Protein AF-A0A8E0VHT7-F1 (afdb_monomer_lite)

pLDDT: mean 70.97, std 25.35, range [28.09, 96.94]

Organism: NCBI:txid27845

Foldseek 3Di:
DDDDDDDDDDDDDDDPDPDPCPPPPDPPPPPDDPDDPDDDDDDDDPDPPPPDDDDPPPDDDDDDFDQQQFQLNVLVVVCVVSVNPDDSQQKFKWKWFADPDDDIDIDTDDRRHGPVVVLVVQCPVHDVSSVVRVVGIDIDMDGDPPDPPPPD

InterPro domains:
  IPR000159 Ras-associating domain [PF00788] (59-145)
  IPR000159 Ras-associating domain [PS50200] (56-146)
  IPR000159 Ras-associating domain [SM00314] (45-146)
  IPR029071 Ubiquitin-like domain superfamily [SSF54236] (59-126)
  IPR033614 Ras association domain-containing protein 1-6 [PTHR22738] (46-150)

Radius of gyration: 24.99 Å; chains: 1; bounding box: 78×72×58 Å

Structure (mmCIF, N/CA/C/O backbone):
data_AF-A0A8E0VHT7-F1
#
_entry.id   AF-A0A8E0VHT7-F1
#
loop_
_atom_site.group_PDB
_atom_site.id
_atom_site.type_symbol
_atom_site.label_atom_id
_atom_site.label_alt_id
_atom_site.label_comp_id
_atom_site.label_asym_id
_atom_site.label_entity_id
_atom_site.label_seq_id
_atom_site.pdbx_PDB_ins_code
_atom_site.Cartn_x
_atom_site.Cartn_y
_atom_site.Cartn_z
_atom_site.occupancy
_atom_site.B_iso_or_equiv
_atom_site.auth_seq_id
_atom_site.auth_comp_id
_atom_site.auth_asym_id
_atom_site.auth_atom_id
_atom_site.pdbx_PDB_model_num
ATOM 1 N N . MET A 1 1 ? 56.601 57.150 12.469 1.00 37.53 1 MET A N 1
ATOM 2 C CA . MET A 1 1 ? 55.736 57.869 11.509 1.00 37.53 1 MET A CA 1
ATOM 3 C C . MET A 1 1 ? 55.393 56.854 10.436 1.00 37.53 1 MET A C 1
ATOM 5 O O . MET A 1 1 ? 56.320 56.323 9.858 1.00 37.53 1 MET A O 1
ATOM 9 N N . GLU A 1 2 ? 54.172 56.415 10.191 1.00 42.50 2 GLU A N 1
ATOM 10 C CA . GLU A 1 2 ? 52.844 56.831 10.619 1.00 42.50 2 GLU A CA 1
ATOM 11 C C . GLU A 1 2 ? 51.924 55.620 10.409 1.00 42.50 2 GLU A C 1
ATOM 13 O O . GLU A 1 2 ? 52.129 54.816 9.500 1.00 42.50 2 GLU A O 1
ATOM 18 N N . ASN A 1 3 ? 50.963 55.463 11.312 1.00 34.69 3 ASN A N 1
ATOM 19 C CA . ASN A 1 3 ? 49.969 54.403 11.296 1.00 34.69 3 ASN A CA 1
ATOM 20 C C . ASN A 1 3 ? 48.864 54.756 10.294 1.00 34.69 3 ASN A C 1
ATOM 22 O O . ASN A 1 3 ? 48.378 55.882 10.320 1.00 34.69 3 ASN A O 1
ATOM 26 N N . ALA A 1 4 ? 48.358 53.782 9.538 1.00 42.84 4 ALA A N 1
ATOM 27 C CA . ALA A 1 4 ? 47.022 53.875 8.956 1.00 42.84 4 ALA A CA 1
ATOM 28 C C . ALA A 1 4 ? 46.297 52.532 9.082 1.00 42.84 4 ALA A C 1
ATOM 30 O O . ALA A 1 4 ? 46.592 51.540 8.423 1.00 42.84 4 ALA A O 1
ATOM 31 N N . LYS A 1 5 ? 45.366 52.551 10.028 1.00 49.34 5 LYS A N 1
ATOM 32 C CA . LYS A 1 5 ? 44.376 51.552 10.410 1.00 49.34 5 LYS A CA 1
ATOM 33 C C . LYS A 1 5 ? 43.207 51.649 9.420 1.00 49.34 5 LYS A C 1
ATOM 35 O O . LYS A 1 5 ? 42.748 52.760 9.170 1.00 49.34 5 LYS A O 1
ATOM 40 N N . PHE A 1 6 ? 42.679 50.529 8.924 1.00 42.25 6 PHE A N 1
ATOM 41 C CA . PHE A 1 6 ? 41.328 50.501 8.351 1.00 42.25 6 PHE A CA 1
ATOM 42 C C . PHE A 1 6 ? 40.580 49.223 8.758 1.00 42.25 6 PHE A C 1
ATOM 44 O O . PHE A 1 6 ? 41.164 48.147 8.853 1.00 42.25 6 PHE A O 1
ATOM 51 N N . SER A 1 7 ? 39.310 49.421 9.108 1.00 37.38 7 SER A N 1
ATOM 52 C CA . SER A 1 7 ? 38.404 48.552 9.870 1.00 37.38 7 SER A CA 1
ATOM 53 C C . SER A 1 7 ? 37.895 47.296 9.150 1.00 37.38 7 SER A C 1
ATOM 55 O O . SER A 1 7 ? 37.752 47.282 7.933 1.00 37.38 7 SER A O 1
ATOM 57 N N . ALA A 1 8 ? 37.496 46.297 9.951 1.00 44.16 8 ALA A N 1
ATOM 58 C CA . ALA A 1 8 ? 36.575 45.209 9.584 1.00 44.16 8 ALA A CA 1
ATOM 59 C C . ALA A 1 8 ? 35.115 45.713 9.446 1.00 44.16 8 ALA A C 1
ATOM 61 O O . ALA A 1 8 ? 34.805 46.784 9.982 1.00 44.16 8 ALA A O 1
ATOM 62 N N . PRO A 1 9 ? 34.204 44.958 8.787 1.00 39.66 9 PRO A N 1
ATOM 63 C CA . PRO A 1 9 ? 33.347 44.047 9.568 1.00 39.66 9 PRO A CA 1
ATOM 64 C C . PRO A 1 9 ? 32.889 42.735 8.869 1.00 39.66 9 PRO A C 1
ATOM 66 O O . PRO A 1 9 ? 32.673 42.689 7.667 1.00 39.66 9 PRO A O 1
ATOM 69 N N . VAL A 1 10 ? 32.678 41.704 9.703 1.00 42.84 10 VAL A N 1
ATOM 70 C CA . VAL A 1 10 ? 31.581 40.701 9.710 1.00 42.84 10 VAL A CA 1
ATOM 71 C C . VAL A 1 10 ? 31.160 40.046 8.378 1.00 42.84 10 VAL A C 1
ATOM 73 O O . VAL A 1 10 ? 30.337 40.583 7.644 1.00 42.84 10 VAL A O 1
ATOM 76 N N . GLU A 1 11 ? 31.581 38.794 8.160 1.00 35.66 11 GLU A N 1
ATOM 77 C CA . GLU A 1 11 ? 30.943 37.866 7.212 1.00 35.66 11 GLU A CA 1
ATOM 78 C C . GLU A 1 11 ? 30.015 36.912 7.988 1.00 35.66 11 GLU A C 1
ATOM 80 O O . GLU A 1 11 ? 30.458 35.968 8.641 1.00 35.66 11 GLU A O 1
ATOM 85 N N . ASN A 1 12 ? 28.711 37.199 7.954 1.00 38.16 12 ASN A N 1
ATOM 86 C CA . ASN A 1 12 ? 27.660 36.257 8.332 1.00 38.16 12 ASN A CA 1
ATOM 87 C C . ASN A 1 12 ? 27.254 35.455 7.093 1.00 38.16 12 ASN A C 1
ATOM 89 O O . ASN A 1 12 ? 26.752 36.026 6.128 1.00 38.16 12 ASN A O 1
ATOM 93 N N . GLY A 1 13 ? 27.390 34.134 7.157 1.00 38.66 13 GLY A N 1
ATOM 94 C CA . GLY A 1 13 ? 26.777 33.223 6.198 1.00 38.66 13 GLY A CA 1
ATOM 95 C C . GLY A 1 13 ? 27.063 31.768 6.563 1.00 38.66 13 GLY A C 1
ATOM 96 O O . GLY A 1 13 ? 28.201 31.323 6.403 1.00 38.66 13 GLY A O 1
ATOM 97 N N . PRO A 1 14 ? 26.088 30.990 7.070 1.00 35.12 14 PRO A N 1
ATOM 98 C CA . PRO A 1 14 ? 26.279 29.557 7.196 1.00 35.12 14 PRO A CA 1
ATOM 99 C C . PRO A 1 14 ? 26.375 28.932 5.799 1.00 35.12 14 PRO A C 1
ATOM 101 O O . PRO A 1 14 ? 25.476 29.031 4.964 1.00 35.12 14 PRO A O 1
ATOM 104 N N . LYS A 1 15 ? 27.520 28.289 5.572 1.00 37.78 15 LYS A N 1
ATOM 105 C CA . LYS A 1 15 ? 27.866 27.467 4.414 1.00 37.78 15 LYS A CA 1
ATOM 106 C C . LYS A 1 15 ? 26.832 26.346 4.280 1.00 37.78 15 LYS A C 1
ATOM 108 O O . LYS A 1 15 ? 26.814 25.434 5.102 1.00 37.78 15 LYS A O 1
ATOM 113 N N . SER A 1 16 ? 25.983 26.399 3.256 1.00 35.06 16 SER A N 1
ATOM 114 C CA . SER A 1 16 ? 25.102 25.275 2.924 1.00 35.06 16 SER A CA 1
ATOM 115 C C . SER A 1 16 ? 25.916 24.220 2.181 1.00 35.06 16 SER A C 1
ATOM 117 O O . SER A 1 16 ? 26.064 24.261 0.963 1.00 35.06 16 SER A O 1
ATOM 119 N N . ALA A 1 17 ? 26.512 23.305 2.944 1.00 34.25 17 ALA A N 1
ATOM 120 C CA . ALA A 1 17 ? 27.034 22.060 2.413 1.00 34.25 17 ALA A CA 1
ATOM 121 C C . ALA A 1 17 ? 25.845 21.146 2.093 1.00 34.25 17 ALA A C 1
ATOM 123 O O . ALA A 1 17 ? 25.068 20.795 2.979 1.00 34.25 17 ALA A O 1
ATOM 124 N N . VAL A 1 18 ? 25.708 20.762 0.823 1.00 34.19 18 VAL A N 1
ATOM 125 C CA . VAL A 1 18 ? 24.903 19.607 0.415 1.00 34.19 18 VAL A CA 1
ATOM 126 C C . VAL A 1 18 ? 25.518 18.380 1.083 1.00 34.19 18 VAL A C 1
ATOM 128 O O . VAL A 1 18 ? 26.548 17.868 0.651 1.00 34.19 18 VAL A O 1
ATOM 131 N N . THR A 1 19 ? 24.915 17.9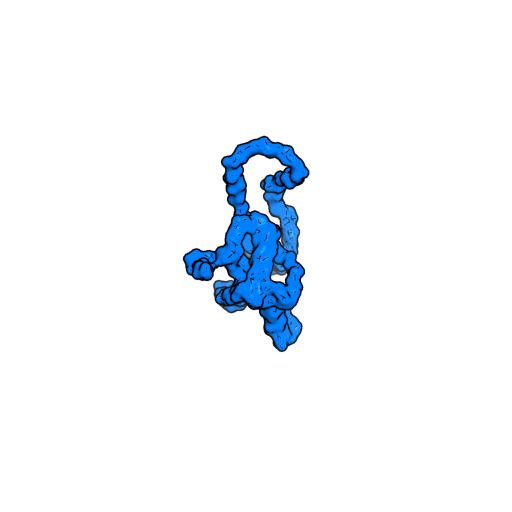32 2.179 1.00 32.69 19 THR A N 1
ATOM 132 C CA . THR A 1 19 ? 25.169 16.607 2.735 1.00 32.69 19 THR A CA 1
ATOM 133 C C . THR A 1 19 ? 24.129 15.664 2.164 1.00 32.69 19 THR A C 1
ATOM 135 O O . THR A 1 19 ? 22.932 15.811 2.399 1.00 32.69 19 THR A O 1
ATOM 138 N N . SER A 1 20 ? 24.607 14.696 1.390 1.00 31.97 20 SER A N 1
ATOM 139 C CA . SER A 1 20 ? 23.884 13.481 1.049 1.00 31.97 20 SER A CA 1
ATOM 140 C C . SER A 1 20 ? 23.254 12.900 2.312 1.00 31.97 20 SER A C 1
ATOM 142 O O . SER A 1 20 ? 23.973 12.435 3.199 1.00 31.97 20 SER A O 1
ATOM 144 N N . ASN A 1 21 ? 21.926 12.905 2.393 1.00 41.44 21 ASN A N 1
ATOM 145 C CA . ASN A 1 21 ? 21.212 12.135 3.400 1.00 41.44 21 ASN A CA 1
ATOM 146 C C . ASN A 1 21 ? 21.324 10.651 3.028 1.00 41.44 21 ASN A C 1
ATOM 148 O O . ASN A 1 21 ? 20.391 10.049 2.502 1.00 41.44 21 ASN A O 1
ATOM 152 N N . VAL A 1 22 ? 22.488 10.053 3.293 1.00 32.47 22 VAL A N 1
ATOM 153 C CA . VAL A 1 22 ? 22.503 8.647 3.677 1.00 32.47 22 VAL A CA 1
ATOM 154 C C . VAL A 1 22 ? 21.698 8.610 4.972 1.00 32.47 22 VAL A C 1
ATOM 156 O O . VAL A 1 22 ? 21.984 9.364 5.902 1.00 32.47 22 VAL A O 1
ATOM 159 N N . ALA A 1 23 ? 20.612 7.844 5.002 1.00 34.84 23 ALA A N 1
ATOM 160 C CA . ALA A 1 23 ? 19.841 7.674 6.221 1.00 34.84 23 ALA A CA 1
ATOM 161 C C . ALA A 1 23 ? 20.719 6.915 7.224 1.00 34.84 23 ALA A C 1
ATOM 163 O O . ALA A 1 23 ? 20.717 5.687 7.274 1.00 34.84 23 ALA A O 1
ATOM 164 N N . THR A 1 24 ? 21.518 7.648 7.995 1.00 29.47 24 THR A N 1
ATOM 165 C CA . THR A 1 24 ? 22.119 7.138 9.219 1.00 29.47 24 THR A CA 1
ATOM 166 C C . THR A 1 24 ? 20.952 6.909 10.163 1.00 29.47 24 THR A C 1
ATOM 168 O O . THR A 1 24 ? 20.322 7.858 10.629 1.00 29.47 24 THR A O 1
ATOM 171 N N . PHE A 1 25 ? 20.596 5.645 10.367 1.00 28.09 25 PHE A N 1
ATOM 172 C CA . PHE A 1 25 ? 19.627 5.252 11.375 1.00 28.09 25 PHE A CA 1
ATOM 173 C C . PHE A 1 25 ? 20.129 5.792 12.723 1.00 28.09 25 PHE A C 1
ATOM 175 O O . PHE A 1 25 ? 21.166 5.377 13.233 1.00 28.09 25 PHE A O 1
ATOM 182 N N . SER A 1 26 ? 19.444 6.796 13.263 1.00 28.67 26 SER A N 1
ATOM 183 C CA . SER A 1 26 ? 19.708 7.263 14.619 1.00 28.67 26 SER A CA 1
ATOM 184 C C . SER A 1 26 ? 19.118 6.233 15.575 1.00 28.67 26 SER A C 1
ATOM 186 O O . SER A 1 26 ? 17.919 5.960 15.516 1.00 28.67 26 SER A O 1
ATOM 188 N N . THR A 1 27 ? 19.955 5.629 16.417 1.00 35.09 27 THR A N 1
ATOM 189 C CA . THR A 1 27 ? 19.520 4.694 17.467 1.00 35.09 27 THR A CA 1
ATOM 190 C C . THR A 1 27 ? 19.001 5.381 18.724 1.00 35.09 27 THR A C 1
ATOM 192 O O . THR A 1 27 ? 18.545 4.680 19.616 1.00 35.09 27 THR A O 1
ATOM 195 N N . ASP A 1 28 ? 18.972 6.711 18.787 1.00 31.27 28 ASP A N 1
ATOM 196 C CA . ASP A 1 28 ? 18.366 7.416 19.918 1.00 31.27 28 ASP A CA 1
ATOM 197 C C . ASP A 1 28 ? 16.954 7.884 19.561 1.00 31.27 28 ASP A C 1
ATOM 199 O O . ASP A 1 28 ? 16.668 9.063 19.358 1.00 31.27 28 ASP A O 1
ATOM 203 N N . CYS A 1 29 ? 16.040 6.918 19.479 1.00 35.56 29 CYS A N 1
ATOM 204 C CA . CYS A 1 29 ? 14.713 7.161 20.021 1.00 35.56 29 CYS A CA 1
ATOM 205 C C . CYS A 1 29 ? 14.821 6.880 21.516 1.00 35.56 29 CYS A C 1
ATOM 207 O O . CYS A 1 29 ? 15.206 5.777 21.897 1.00 35.56 29 CYS A O 1
ATOM 209 N N . ASP A 1 30 ? 14.500 7.868 22.345 1.00 32.09 30 ASP A N 1
ATOM 210 C CA . ASP A 1 30 ? 14.401 7.706 23.792 1.00 32.09 30 ASP A CA 1
ATOM 211 C C . ASP A 1 30 ? 13.247 6.730 24.095 1.00 32.09 30 ASP A C 1
ATOM 213 O O . ASP A 1 30 ? 12.077 7.089 24.225 1.00 32.09 30 ASP A O 1
ATOM 217 N N . ILE A 1 31 ? 13.585 5.440 24.074 1.00 37.75 31 ILE A N 1
ATOM 218 C CA . ILE A 1 31 ? 12.775 4.301 24.497 1.00 37.75 31 ILE A CA 1
ATOM 219 C C . ILE A 1 31 ? 12.816 4.316 26.026 1.00 37.75 31 ILE A C 1
ATOM 221 O O . ILE A 1 31 ? 13.468 3.501 26.671 1.00 37.75 31 ILE A O 1
ATOM 225 N N . SER A 1 32 ? 12.111 5.270 26.616 1.00 41.31 32 SER A N 1
ATOM 226 C CA . SER A 1 32 ? 11.823 5.271 28.042 1.00 41.31 32 SER A CA 1
ATOM 227 C C . SER A 1 32 ? 10.341 4.939 28.210 1.00 41.31 32 SER A C 1
ATOM 229 O O . SER A 1 32 ? 9.471 5.688 27.778 1.00 41.31 32 SER A O 1
ATOM 231 N N . VAL A 1 33 ? 10.076 3.787 28.839 1.00 38.75 33 VAL A N 1
ATOM 232 C CA . VAL A 1 33 ? 8.780 3.092 29.022 1.00 38.75 33 VAL A CA 1
ATOM 233 C C . VAL A 1 33 ? 8.404 2.124 27.889 1.00 38.75 33 VAL A C 1
ATOM 235 O O . VAL A 1 33 ? 7.315 2.150 27.329 1.00 38.75 33 VAL A O 1
ATOM 238 N N . TRP A 1 34 ? 9.293 1.169 27.621 1.00 36.59 34 TRP A N 1
ATOM 239 C CA . TRP A 1 34 ? 8.872 -0.176 27.221 1.00 36.59 34 TRP A CA 1
ATOM 240 C C . TRP A 1 34 ? 8.975 -1.041 28.470 1.00 36.59 34 TRP A C 1
ATOM 242 O O . TRP A 1 34 ? 10.024 -1.603 28.767 1.00 36.59 34 TRP A O 1
ATOM 252 N N . SER A 1 35 ? 7.916 -1.051 29.278 1.00 40.16 35 SER A N 1
ATOM 253 C CA . SER A 1 35 ? 7.867 -1.958 30.419 1.00 40.16 35 SER A CA 1
ATOM 254 C C . SER A 1 35 ? 7.479 -3.339 29.903 1.00 40.16 35 SER A C 1
ATOM 256 O O . SER A 1 35 ? 6.382 -3.531 29.381 1.00 40.16 35 SER A O 1
ATOM 258 N N . GLU A 1 36 ? 8.420 -4.275 30.019 1.00 38.09 36 GLU A N 1
ATOM 259 C CA . GLU A 1 36 ? 8.219 -5.715 29.897 1.00 38.09 36 GLU A CA 1
ATOM 260 C C . GLU A 1 36 ? 6.958 -6.159 30.648 1.00 38.09 36 GLU A C 1
ATOM 262 O O . GLU A 1 36 ? 6.974 -6.355 31.861 1.00 38.09 36 GLU A O 1
ATOM 267 N N . PHE A 1 37 ? 5.866 -6.402 29.924 1.00 33.06 37 PHE A N 1
ATOM 268 C CA . PHE A 1 37 ? 4.808 -7.283 30.409 1.00 33.06 37 PHE A CA 1
ATOM 269 C C . PHE A 1 37 ? 5.066 -8.690 29.877 1.00 33.06 37 PHE A C 1
ATOM 271 O O . PHE A 1 37 ? 4.437 -9.170 28.937 1.00 33.06 37 PHE A O 1
ATOM 278 N N . ASN A 1 38 ? 6.035 -9.355 30.507 1.00 34.75 38 ASN A N 1
ATOM 279 C CA . ASN A 1 38 ? 6.155 -10.802 30.428 1.00 34.75 38 ASN A CA 1
ATOM 280 C C . ASN A 1 38 ? 5.000 -11.422 31.226 1.00 34.75 38 ASN A C 1
ATOM 282 O O . ASN A 1 38 ? 4.795 -11.121 32.403 1.00 34.75 38 ASN A O 1
ATOM 286 N N . GLY A 1 39 ? 4.222 -12.281 30.570 1.00 41.75 39 GLY A N 1
ATOM 287 C CA . GLY A 1 39 ? 3.058 -12.923 31.163 1.00 41.75 39 GLY A CA 1
ATOM 288 C C . GLY A 1 39 ? 3.399 -13.794 32.377 1.00 41.75 39 GLY A C 1
ATOM 289 O O . GLY A 1 39 ? 4.138 -14.768 32.260 1.00 41.75 39 GLY A O 1
ATOM 290 N N . LYS A 1 40 ? 2.790 -13.469 33.524 1.00 31.00 40 LYS A N 1
ATOM 291 C CA . LYS A 1 40 ? 2.265 -14.385 34.559 1.00 31.00 40 LYS A CA 1
ATOM 292 C C . LYS A 1 40 ? 1.447 -13.549 35.552 1.00 31.00 40 LYS A C 1
ATOM 294 O O . LYS A 1 40 ? 1.953 -12.592 36.124 1.00 31.00 40 LYS A O 1
ATOM 299 N N . GLY A 1 41 ? 0.150 -13.847 35.633 1.00 37.53 41 GLY A N 1
ATOM 300 C CA . GLY A 1 41 ? -0.875 -12.887 36.050 1.00 37.53 41 GLY A CA 1
ATOM 301 C C . GLY A 1 41 ? -1.097 -12.691 37.545 1.00 37.53 41 GLY A C 1
ATOM 302 O O . GLY A 1 41 ? -0.498 -13.375 38.360 1.00 37.53 41 GLY A O 1
ATOM 303 N N . ILE A 1 42 ? -2.045 -11.797 37.849 1.00 36.91 42 ILE A N 1
ATOM 304 C CA . ILE A 1 42 ? -2.928 -11.787 39.025 1.00 36.91 42 ILE A CA 1
ATOM 305 C C . ILE A 1 42 ? -4.263 -11.165 38.575 1.00 36.91 42 ILE A C 1
ATOM 307 O O . ILE A 1 42 ? -4.276 -10.117 37.931 1.00 36.91 42 ILE A O 1
ATOM 311 N N . GLN A 1 43 ? -5.384 -11.827 38.888 1.00 48.94 43 GLN A N 1
ATOM 312 C CA . GLN A 1 43 ? -6.722 -11.241 38.779 1.00 48.94 43 GLN A CA 1
ATOM 313 C C . GLN A 1 43 ? -6.852 -10.050 39.734 1.00 48.94 43 GLN A C 1
ATOM 315 O O . GLN A 1 43 ? -6.673 -10.235 40.934 1.00 48.94 43 GLN A O 1
ATOM 320 N N . ALA A 1 44 ? -7.244 -8.881 39.224 1.00 36.09 44 ALA A N 1
ATOM 321 C CA . ALA A 1 44 ? -8.202 -7.975 39.866 1.00 36.09 44 ALA A CA 1
ATOM 322 C C . ALA A 1 44 ? -8.402 -6.708 39.019 1.00 36.09 44 ALA A C 1
ATOM 324 O O . ALA A 1 44 ? -7.430 -6.120 38.553 1.00 36.09 44 ALA A O 1
ATOM 325 N N . ASN A 1 45 ? -9.666 -6.264 38.962 1.00 38.16 45 ASN A N 1
ATOM 326 C CA . ASN A 1 45 ? -10.158 -4.935 38.571 1.00 38.16 45 ASN A CA 1
ATOM 327 C C . ASN A 1 45 ? -10.268 -4.632 37.055 1.00 38.16 45 ASN A C 1
ATOM 329 O O . ASN A 1 45 ? -9.284 -4.402 36.356 1.00 38.16 45 ASN A O 1
ATOM 333 N N . ASN A 1 46 ? -11.528 -4.550 36.600 1.00 46.84 46 ASN A N 1
ATOM 334 C CA . ASN A 1 46 ? -11.993 -3.942 35.349 1.00 46.84 46 ASN A CA 1
ATOM 335 C C . ASN A 1 46 ? -11.671 -2.436 35.294 1.00 46.84 46 ASN A C 1
ATOM 337 O O . ASN A 1 46 ? -12.555 -1.587 35.404 1.00 46.84 46 ASN A O 1
ATOM 341 N N . GLN A 1 47 ? -10.409 -2.102 35.068 1.00 45.50 47 GLN A N 1
ATOM 342 C CA . GLN A 1 47 ? -10.013 -0.807 34.537 1.00 45.50 47 GLN A CA 1
ATOM 343 C C . GLN A 1 47 ? -9.483 -1.054 33.138 1.00 45.50 47 GLN A C 1
ATOM 345 O O . GLN A 1 47 ? -8.381 -1.571 32.961 1.00 45.50 47 GLN A O 1
ATOM 350 N N . THR A 1 48 ? -10.296 -0.705 32.142 1.00 49.88 48 THR A N 1
ATOM 351 C CA . THR A 1 48 ? -9.865 -0.516 30.758 1.00 49.88 48 THR A CA 1
ATOM 352 C C . THR A 1 48 ? -8.737 0.508 30.765 1.00 49.88 48 THR A C 1
ATOM 354 O O . THR A 1 48 ? -8.969 1.715 30.717 1.00 49.88 48 THR A O 1
ATOM 357 N N . LYS A 1 49 ? -7.500 0.025 30.904 1.00 50.84 49 LYS A N 1
ATOM 358 C CA . LYS A 1 49 ? -6.284 0.797 30.680 1.00 50.84 49 LYS A CA 1
ATOM 359 C C . LYS A 1 49 ? -6.199 1.037 29.179 1.00 50.84 49 LYS A C 1
ATOM 361 O O . LYS A 1 49 ? -5.509 0.314 28.473 1.00 50.84 49 LYS A O 1
ATOM 366 N N . SER A 1 50 ? -6.946 2.020 28.689 1.00 52.62 50 SER A N 1
ATOM 367 C CA . SER A 1 50 ? -6.760 2.559 27.348 1.00 52.62 50 SER A CA 1
ATOM 368 C C . SER A 1 50 ? -5.414 3.274 27.340 1.00 52.62 50 SER A C 1
ATOM 370 O O . SER A 1 50 ? -5.314 4.444 27.714 1.00 52.62 50 SER A O 1
ATOM 372 N N . SER A 1 51 ? -4.351 2.547 27.021 1.00 55.50 51 SER A N 1
ATOM 373 C CA . SER A 1 51 ? -3.067 3.177 26.776 1.00 55.50 51 SER A CA 1
ATOM 374 C C . SER A 1 51 ? -3.142 3.846 25.411 1.00 55.50 51 SER A C 1
ATOM 376 O O . SER A 1 51 ? -3.290 3.180 24.391 1.00 55.50 51 SER A O 1
ATOM 378 N N . VAL A 1 52 ? -3.126 5.177 25.400 1.00 57.06 52 VAL A N 1
ATOM 379 C CA . VAL A 1 52 ? -3.146 5.958 24.164 1.00 57.06 52 VAL A CA 1
ATOM 380 C C . VAL A 1 52 ? -1.729 5.944 23.607 1.00 57.06 52 VAL A C 1
ATOM 382 O O . VAL A 1 52 ? -0.868 6.688 24.071 1.00 57.06 52 VAL A O 1
ATOM 385 N N . PHE A 1 53 ? -1.470 5.064 22.645 1.00 63.81 53 PHE A N 1
ATOM 386 C CA . PHE A 1 53 ? -0.198 5.015 21.937 1.00 63.81 53 PHE A CA 1
ATOM 387 C C . PHE A 1 53 ? -0.351 5.702 20.585 1.00 63.81 53 PHE A C 1
ATOM 389 O O . PHE A 1 53 ? -1.183 5.314 19.769 1.00 63.81 53 PHE A O 1
ATOM 396 N N . TRP A 1 54 ? 0.455 6.732 20.342 1.00 64.88 54 TRP A N 1
ATOM 397 C CA . TRP A 1 54 ? 0.559 7.335 19.021 1.00 64.88 54 TRP A CA 1
ATOM 398 C C . TRP A 1 54 ? 1.735 6.716 18.277 1.00 64.88 54 TRP A C 1
ATOM 400 O O . TRP A 1 54 ? 2.854 6.636 18.785 1.00 64.88 54 TRP A O 1
ATOM 410 N N . VAL A 1 55 ? 1.499 6.318 17.033 1.00 74.00 55 VAL A N 1
ATOM 411 C CA . VAL A 1 55 ? 2.585 6.006 16.109 1.00 74.00 55 VAL A CA 1
ATOM 412 C C . VAL A 1 55 ? 3.086 7.328 15.527 1.00 74.00 55 VAL A C 1
ATOM 414 O O . VAL A 1 55 ? 2.295 8.051 14.915 1.00 74.00 55 VAL A O 1
ATOM 417 N N . PRO A 1 56 ? 4.375 7.687 15.693 1.00 78.50 56 PRO A N 1
ATOM 418 C CA . PRO A 1 56 ? 4.920 8.880 15.060 1.00 78.50 56 PRO A CA 1
ATOM 419 C C . PRO A 1 56 ? 4.683 8.839 13.548 1.00 78.50 56 PRO A C 1
ATOM 421 O O . PRO A 1 56 ? 4.911 7.807 12.904 1.00 78.50 56 PRO A O 1
ATOM 424 N N . ARG A 1 57 ? 4.246 9.959 12.966 1.00 75.12 57 ARG A N 1
ATOM 425 C CA . ARG A 1 57 ? 4.100 10.079 11.509 1.00 75.12 57 ARG A CA 1
ATOM 426 C C . ARG A 1 57 ? 5.424 9.719 10.828 1.00 75.12 57 ARG A C 1
ATOM 428 O O . ARG A 1 57 ? 6.487 10.130 11.281 1.00 75.12 57 ARG A O 1
ATOM 435 N N . GLY A 1 58 ? 5.351 8.945 9.747 1.00 77.44 58 GLY A N 1
ATOM 436 C CA 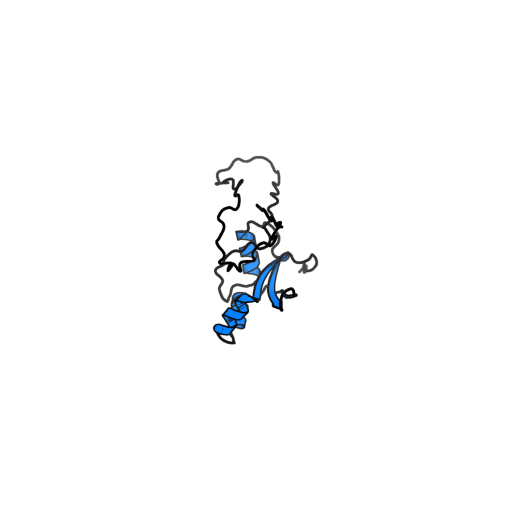. GLY A 1 58 ? 6.536 8.449 9.036 1.00 77.44 58 GLY A CA 1
ATOM 437 C C . GLY A 1 58 ? 7.139 7.161 9.610 1.00 77.44 58 GLY A C 1
ATOM 438 O O . GLY A 1 58 ? 8.146 6.677 9.092 1.00 77.44 58 GLY A O 1
ATOM 439 N N . SER A 1 59 ? 6.527 6.561 10.636 1.00 85.75 59 SER A N 1
ATOM 440 C CA . SER A 1 59 ? 6.932 5.236 11.109 1.00 85.75 59 SER A CA 1
ATOM 441 C C . SER A 1 59 ? 6.818 4.193 9.998 1.00 85.75 59 SER A C 1
ATOM 443 O O . SER A 1 59 ? 5.788 4.071 9.341 1.00 85.75 59 SER A O 1
ATOM 445 N N . THR A 1 60 ? 7.876 3.403 9.815 1.00 87.38 60 THR A N 1
ATOM 446 C CA . THR A 1 60 ? 7.956 2.389 8.756 1.00 87.38 60 THR A CA 1
ATOM 447 C C . THR A 1 60 ? 8.138 0.995 9.357 1.00 87.38 60 THR A C 1
ATOM 449 O O . THR A 1 60 ? 8.842 0.813 10.353 1.00 87.38 60 THR A O 1
ATOM 452 N N . LYS A 1 61 ? 7.503 -0.011 8.748 1.00 87.38 61 LYS A N 1
ATOM 453 C CA . LYS A 1 61 ? 7.685 -1.431 9.074 1.00 87.38 61 LYS A CA 1
ATOM 454 C C . LYS A 1 61 ? 7.873 -2.221 7.787 1.00 87.38 61 LYS A C 1
ATOM 456 O O . LYS A 1 61 ? 7.106 -2.070 6.843 1.00 87.38 61 LYS A O 1
ATOM 461 N N . VAL A 1 62 ? 8.878 -3.092 7.775 1.00 88.50 62 VAL A N 1
ATOM 462 C CA . VAL A 1 62 ? 9.108 -4.010 6.656 1.00 88.50 62 VAL A CA 1
ATOM 463 C C . VAL A 1 62 ? 8.227 -5.242 6.835 1.00 88.50 62 VAL A C 1
ATOM 465 O O . VAL A 1 62 ? 8.237 -5.889 7.889 1.00 88.50 62 VAL A O 1
ATOM 468 N N . LEU A 1 63 ? 7.465 -5.569 5.795 1.00 90.56 63 LEU A N 1
ATOM 469 C CA . LEU A 1 63 ? 6.618 -6.752 5.734 1.00 90.56 63 LEU A CA 1
ATOM 470 C C . LEU A 1 63 ? 7.108 -7.705 4.652 1.00 90.56 63 LEU A C 1
ATOM 472 O O . LEU A 1 63 ? 7.464 -7.287 3.555 1.00 90.56 63 LEU A O 1
ATOM 476 N N . HIS A 1 64 ? 7.032 -8.999 4.945 1.00 89.25 64 HIS A N 1
ATOM 477 C CA . HIS A 1 64 ? 7.099 -10.021 3.911 1.00 89.25 64 HIS A CA 1
ATOM 478 C C . HIS A 1 64 ? 5.690 -10.216 3.356 1.00 89.25 64 HIS A C 1
ATOM 480 O O . HIS A 1 64 ? 4.799 -10.669 4.074 1.00 89.25 64 HIS A O 1
ATOM 486 N N . VAL A 1 65 ? 5.494 -9.862 2.089 1.00 91.38 65 VAL A N 1
ATOM 487 C CA . VAL A 1 65 ? 4.213 -9.991 1.388 1.00 91.38 65 VAL A CA 1
ATOM 488 C C . VAL A 1 65 ? 4.348 -10.964 0.222 1.00 91.38 65 VAL A C 1
ATOM 490 O O . VAL A 1 65 ? 5.429 -11.148 -0.335 1.00 91.38 65 VAL A O 1
ATOM 493 N N . ARG A 1 66 ? 3.246 -11.620 -0.132 1.00 92.56 66 ARG A N 1
ATOM 494 C CA . ARG A 1 66 ? 3.126 -12.480 -1.314 1.00 92.56 66 ARG A CA 1
ATOM 495 C C . ARG A 1 66 ? 2.184 -11.815 -2.309 1.00 92.56 66 ARG A C 1
ATOM 497 O O . ARG A 1 66 ? 1.445 -10.906 -1.947 1.00 92.56 66 ARG A O 1
ATOM 504 N N . LEU A 1 67 ? 2.144 -12.313 -3.544 1.00 93.00 67 LEU A N 1
ATOM 505 C CA . LEU A 1 67 ? 1.211 -11.792 -4.548 1.00 93.00 67 LEU A CA 1
ATOM 506 C C . LEU A 1 67 ? -0.254 -11.961 -4.112 1.00 93.00 67 LEU A C 1
ATOM 508 O O . LEU A 1 67 ? -1.076 -11.098 -4.383 1.00 93.00 67 LEU A O 1
ATOM 512 N N . SER A 1 68 ? -0.561 -13.025 -3.366 1.00 93.56 68 SER A N 1
ATOM 513 C CA . SER A 1 68 ? -1.887 -13.274 -2.789 1.00 93.56 68 SER A CA 1
ATOM 514 C C . SER A 1 68 ? -2.188 -12.456 -1.526 1.00 93.56 68 SER A C 1
ATOM 516 O O . SER A 1 68 ? -3.250 -12.625 -0.934 1.00 93.56 68 SER A O 1
ATOM 518 N N . THR A 1 69 ? -1.243 -11.652 -1.030 1.00 95.00 69 THR A N 1
ATOM 519 C CA . THR A 1 69 ? -1.483 -10.795 0.133 1.00 95.00 69 THR A CA 1
ATOM 520 C C . THR A 1 69 ? -2.288 -9.583 -0.316 1.00 95.00 69 THR A C 1
ATOM 522 O O . THR A 1 69 ? -1.813 -8.807 -1.138 1.00 95.00 69 THR A O 1
ATOM 525 N N . THR A 1 70 ? -3.488 -9.424 0.236 1.00 96.94 70 THR A N 1
ATOM 526 C CA . THR A 1 70 ? -4.380 -8.299 -0.059 1.00 96.94 70 THR A CA 1
ATOM 527 C C . THR A 1 70 ? -4.027 -7.061 0.767 1.00 96.94 70 THR A C 1
ATOM 529 O O . THR A 1 70 ? -3.356 -7.163 1.804 1.00 96.94 70 THR A O 1
ATOM 532 N N . ALA A 1 71 ? -4.494 -5.890 0.336 1.00 95.81 71 ALA A N 1
ATOM 533 C CA . ALA A 1 71 ? -4.336 -4.635 1.061 1.00 95.81 71 ALA A CA 1
ATOM 534 C C . ALA A 1 71 ? -4.932 -4.742 2.469 1.00 95.81 71 ALA A C 1
ATOM 536 O O . ALA A 1 71 ? -4.253 -4.404 3.437 1.00 95.81 71 ALA A O 1
ATOM 537 N N . GLN A 1 72 ? -6.117 -5.346 2.605 1.00 95.31 72 GLN A N 1
ATOM 538 C CA . GLN A 1 72 ? -6.747 -5.600 3.901 1.00 95.31 72 GLN A CA 1
ATOM 539 C C . GLN A 1 72 ? -5.835 -6.407 4.837 1.00 95.31 72 GLN A C 1
ATOM 541 O O . GLN A 1 72 ? -5.662 -6.062 6.008 1.00 95.31 72 GLN A O 1
ATOM 546 N N . LYS A 1 73 ? -5.174 -7.457 4.324 1.00 95.62 73 LYS A N 1
ATOM 547 C CA . LYS A 1 73 ? -4.253 -8.266 5.134 1.00 95.62 73 LYS A CA 1
ATOM 548 C C . LYS A 1 73 ? -3.012 -7.478 5.546 1.00 95.62 73 LYS A C 1
ATOM 550 O O . LYS A 1 73 ? -2.533 -7.654 6.671 1.00 95.62 73 LYS A O 1
ATOM 555 N N . VAL A 1 74 ? -2.489 -6.631 4.659 1.00 96.12 74 VAL A N 1
ATOM 556 C CA . VAL A 1 74 ? -1.372 -5.728 4.972 1.00 96.12 74 VAL A CA 1
ATOM 557 C C . VAL A 1 74 ? -1.769 -4.738 6.059 1.00 96.12 74 VAL A C 1
ATOM 559 O O . VAL A 1 74 ? -1.029 -4.623 7.032 1.00 96.12 74 VAL A O 1
ATOM 562 N N . ILE A 1 75 ? -2.939 -4.103 5.947 1.00 95.19 75 ILE A N 1
ATOM 563 C CA . ILE A 1 75 ? -3.474 -3.171 6.946 1.00 95.19 75 ILE A CA 1
ATOM 564 C C . ILE A 1 75 ? -3.524 -3.851 8.316 1.00 95.19 75 ILE A C 1
ATOM 566 O O . ILE A 1 75 ? -2.846 -3.401 9.236 1.00 95.19 75 ILE A O 1
ATOM 570 N N . SER A 1 76 ? -4.208 -4.996 8.443 1.00 94.50 76 SER A N 1
ATOM 571 C CA . SER A 1 76 ? -4.289 -5.713 9.725 1.00 94.50 76 SER A CA 1
ATOM 572 C C . SER A 1 76 ? -2.913 -6.097 10.281 1.00 94.50 76 SER A C 1
ATOM 574 O O . SER A 1 76 ? -2.685 -6.010 11.482 1.00 94.50 76 SER A O 1
ATOM 576 N N . THR A 1 77 ? -1.977 -6.503 9.415 1.00 94.56 77 THR A N 1
ATOM 577 C CA . THR A 1 77 ? -0.618 -6.885 9.837 1.00 94.56 77 THR A CA 1
ATOM 578 C C . THR A 1 77 ? 0.195 -5.680 10.313 1.00 94.56 77 THR A C 1
ATOM 580 O O . THR A 1 77 ? 1.010 -5.813 11.225 1.00 94.56 77 THR A O 1
ATOM 583 N N . LEU A 1 78 ? 0.021 -4.509 9.695 1.00 93.88 78 LEU A N 1
ATOM 584 C CA . LEU A 1 78 ? 0.687 -3.286 10.136 1.00 93.88 78 LEU A CA 1
ATOM 585 C C . LEU A 1 78 ? 0.141 -2.827 11.485 1.00 93.88 78 LEU A C 1
ATOM 587 O O . LEU A 1 78 ? 0.946 -2.542 12.365 1.00 93.88 78 LEU A O 1
ATOM 591 N N . LEU A 1 79 ? -1.183 -2.808 11.663 1.00 92.00 79 LEU A N 1
ATOM 592 C CA . LEU A 1 79 ? -1.807 -2.417 12.931 1.00 92.00 79 LEU A CA 1
ATOM 593 C C . LEU A 1 79 ? -1.325 -3.302 14.087 1.00 92.00 79 LEU A C 1
ATOM 595 O O . LEU A 1 79 ? -0.855 -2.775 15.089 1.00 92.00 79 LEU A O 1
ATOM 599 N N . ASP A 1 80 ? -1.303 -4.623 13.896 1.00 90.12 80 ASP A N 1
ATOM 600 C CA . ASP A 1 80 ? -0.765 -5.581 14.873 1.00 90.12 80 ASP A CA 1
ATOM 601 C C . ASP A 1 80 ? 0.712 -5.299 15.216 1.00 90.12 80 ASP A C 1
ATOM 603 O O . ASP A 1 80 ? 1.091 -5.174 16.380 1.00 90.12 80 ASP A O 1
ATOM 607 N N . ARG A 1 81 ? 1.562 -5.080 14.204 1.00 90.31 81 ARG A N 1
ATOM 608 C CA . ARG A 1 81 ? 2.995 -4.782 14.412 1.00 90.31 81 ARG A CA 1
ATOM 609 C C . ARG A 1 81 ? 3.271 -3.423 15.041 1.00 90.31 81 ARG A C 1
ATOM 611 O O . ARG A 1 81 ? 4.361 -3.218 15.580 1.00 90.31 81 ARG A O 1
ATOM 618 N N . PHE A 1 82 ? 2.341 -2.488 14.912 1.00 87.19 82 PHE A N 1
ATOM 619 C CA . PHE A 1 82 ? 2.384 -1.198 15.585 1.00 87.19 82 PHE A CA 1
ATOM 620 C C . PHE A 1 82 ? 1.647 -1.207 16.928 1.00 87.19 82 PHE A C 1
ATOM 622 O O . PHE A 1 82 ? 1.677 -0.188 17.609 1.00 87.19 82 PHE A O 1
ATOM 629 N N . GLN A 1 83 ? 1.051 -2.339 17.324 1.00 87.81 83 GLN A N 1
ATOM 630 C CA . GLN A 1 83 ? 0.228 -2.474 18.530 1.00 87.81 83 GLN A CA 1
ATOM 631 C C . GLN A 1 83 ? -0.927 -1.456 18.559 1.00 87.81 83 GLN A C 1
ATOM 633 O O . GLN A 1 83 ? -1.255 -0.889 19.597 1.00 87.81 83 GLN A O 1
ATOM 638 N N . ILE A 1 84 ? -1.528 -1.203 17.391 1.00 87.25 84 ILE A N 1
ATOM 639 C CA . ILE A 1 84 ? -2.711 -0.355 17.238 1.00 87.25 84 ILE A CA 1
ATOM 640 C C . ILE A 1 84 ? -3.956 -1.239 17.376 1.00 87.25 84 ILE A C 1
ATOM 642 O O . ILE A 1 84 ? -4.254 -2.043 16.493 1.00 87.25 84 ILE A O 1
ATOM 646 N N . GLU A 1 85 ? -4.704 -1.061 18.464 1.00 85.88 85 GLU A N 1
ATOM 647 C CA . GLU A 1 85 ? -5.950 -1.786 18.765 1.00 85.88 85 GLU A CA 1
ATOM 648 C C . GLU A 1 85 ? -7.201 -1.077 18.203 1.00 85.88 85 GLU A C 1
ATOM 650 O O . GLU A 1 85 ? -8.218 -0.939 18.881 1.00 85.88 85 GLU A O 1
ATOM 655 N N . ASP A 1 86 ? -7.138 -0.604 16.956 1.00 86.00 86 ASP A N 1
ATOM 656 C CA . ASP A 1 86 ? -8.275 0.024 16.269 1.00 86.00 86 ASP A CA 1
ATOM 657 C C . ASP A 1 86 ? -8.902 -0.889 15.206 1.00 86.00 86 ASP A C 1
ATOM 659 O O . ASP A 1 86 ? -8.341 -1.905 14.790 1.00 86.00 86 ASP A O 1
ATOM 663 N N . ASN A 1 87 ? -10.097 -0.513 14.736 1.00 87.75 87 ASN A N 1
ATOM 664 C CA . ASN A 1 87 ? -10.761 -1.223 13.646 1.00 87.75 87 ASN A CA 1
ATOM 665 C C . ASN A 1 87 ? -9.968 -1.038 12.332 1.00 87.75 87 ASN A C 1
ATOM 667 O O . ASN A 1 87 ? -9.823 0.104 11.889 1.00 87.75 87 ASN A O 1
ATOM 671 N N . PRO A 1 88 ? -9.519 -2.116 11.654 1.00 89.62 88 PRO A N 1
ATOM 672 C CA . PRO A 1 88 ? -8.784 -2.016 10.392 1.00 89.62 88 PRO A CA 1
ATOM 673 C C . PRO A 1 88 ? -9.541 -1.276 9.285 1.00 89.62 88 PRO A C 1
ATOM 675 O O . PRO A 1 88 ? -8.897 -0.683 8.431 1.00 89.62 88 PRO A O 1
ATOM 678 N N . GLN A 1 89 ? -10.877 -1.251 9.318 1.00 89.19 89 GLN A N 1
ATOM 679 C CA . GLN A 1 89 ? -11.709 -0.509 8.357 1.00 89.19 89 GLN A CA 1
ATOM 680 C C . GLN A 1 89 ? -11.580 1.019 8.495 1.00 89.19 89 GLN A C 1
ATOM 682 O O . GLN A 1 89 ? -11.933 1.766 7.586 1.00 89.19 89 GLN A O 1
ATOM 687 N N . LYS A 1 90 ? -11.034 1.510 9.614 1.00 90.38 90 LYS A N 1
ATOM 688 C CA . LYS A 1 90 ? -10.675 2.925 9.757 1.00 90.38 90 LYS A CA 1
ATOM 689 C C . LYS A 1 90 ? -9.426 3.291 8.969 1.00 90.38 90 LYS A C 1
ATOM 691 O O . LYS A 1 90 ? -9.151 4.471 8.831 1.00 90.38 90 LYS A O 1
ATOM 696 N N . PHE A 1 91 ? -8.670 2.322 8.465 1.00 93.06 91 PHE A N 1
ATOM 697 C CA . PHE A 1 91 ? -7.429 2.564 7.747 1.00 93.06 91 PHE A CA 1
ATOM 698 C C . PHE A 1 91 ? -7.550 2.128 6.295 1.00 93.06 91 PHE A C 1
ATOM 700 O O . PHE A 1 91 ? -8.332 1.247 5.951 1.00 93.06 91 PHE A O 1
ATOM 707 N N . ALA A 1 92 ? -6.725 2.725 5.449 1.00 94.75 92 ALA A N 1
ATOM 708 C CA . ALA A 1 92 ? -6.539 2.297 4.079 1.00 94.75 92 ALA A CA 1
ATOM 709 C C . ALA A 1 92 ? -5.062 2.371 3.694 1.00 94.75 92 ALA A C 1
ATOM 711 O O . ALA A 1 92 ? -4.254 3.084 4.302 1.00 94.75 92 ALA A O 1
ATOM 712 N N . LEU A 1 93 ? -4.710 1.588 2.678 1.00 95.50 93 LEU A N 1
ATOM 713 C CA . LEU A 1 93 ? -3.405 1.653 2.049 1.00 95.50 93 LEU A CA 1
ATOM 714 C C . LEU A 1 93 ? -3.505 2.571 0.831 1.00 95.50 93 LEU A C 1
ATOM 716 O O . LEU A 1 93 ? -4.386 2.400 -0.011 1.00 95.50 93 LEU A O 1
ATOM 720 N N . TYR A 1 94 ? -2.591 3.524 0.732 1.00 95.25 94 TYR A N 1
ATOM 721 C CA . TYR A 1 94 ? -2.550 4.500 -0.344 1.00 95.25 94 TYR A CA 1
ATOM 722 C C . TYR A 1 94 ? -1.256 4.379 -1.138 1.00 95.25 94 TYR A C 1
ATOM 724 O O . TYR A 1 94 ? -0.181 4.178 -0.578 1.00 95.25 94 TYR A O 1
ATOM 732 N N . GLU A 1 95 ? -1.354 4.541 -2.450 1.00 95.38 95 GLU A N 1
ATOM 733 C CA . GLU A 1 95 ? -0.232 4.860 -3.320 1.00 95.38 95 GLU A CA 1
ATOM 734 C C . GLU A 1 95 ? -0.080 6.380 -3.366 1.00 95.38 95 GLU A C 1
ATOM 736 O O . GLU A 1 95 ? -0.955 7.086 -3.863 1.00 95.38 95 GLU A O 1
ATOM 741 N N . HIS A 1 96 ? 1.037 6.879 -2.852 1.00 94.94 96 HIS A N 1
ATOM 742 C CA . HIS A 1 96 ? 1.438 8.273 -2.993 1.00 94.94 96 HIS A CA 1
ATOM 743 C C . HIS A 1 96 ? 2.385 8.391 -4.177 1.00 94.94 96 HIS A C 1
ATOM 745 O O . HIS A 1 96 ? 3.295 7.575 -4.294 1.00 94.94 96 HIS A O 1
ATOM 751 N N . THR A 1 97 ? 2.205 9.413 -5.008 1.00 95.06 97 THR A N 1
ATOM 752 C CA . THR A 1 97 ? 3.108 9.774 -6.104 1.00 95.06 97 THR A CA 1
ATOM 753 C C . THR A 1 97 ? 3.509 11.231 -5.943 1.00 95.06 97 THR A C 1
ATOM 755 O O . THR A 1 97 ? 2.651 12.103 -5.926 1.00 95.06 97 THR A O 1
ATOM 758 N N . ILE A 1 98 ? 4.805 11.490 -5.801 1.00 93.81 98 ILE A N 1
ATOM 759 C CA . ILE A 1 98 ? 5.365 12.837 -5.718 1.00 93.81 98 ILE A CA 1
ATOM 760 C C . ILE A 1 98 ? 5.403 13.428 -7.131 1.00 93.81 98 ILE A C 1
ATOM 762 O O . ILE A 1 98 ? 6.088 12.900 -8.010 1.00 93.81 98 ILE A O 1
ATOM 766 N N . GLU A 1 99 ? 4.676 14.521 -7.334 1.00 90.06 99 GLU A N 1
ATOM 767 C CA . GLU A 1 99 ? 4.588 15.264 -8.589 1.00 90.06 99 GLU A CA 1
ATOM 768 C C . GLU A 1 99 ? 5.338 16.600 -8.407 1.00 90.06 99 GLU A C 1
ATOM 770 O O . GLU A 1 99 ? 4.794 17.612 -7.989 1.00 90.06 99 GLU A O 1
ATOM 775 N N . GLY A 1 100 ? 6.654 16.611 -8.637 1.00 86.69 100 GLY A N 1
ATOM 776 C CA . GLY A 1 100 ? 7.480 17.813 -8.431 1.00 86.69 100 GLY A CA 1
ATOM 777 C C . GLY A 1 100 ? 7.908 18.039 -6.973 1.00 86.69 100 GLY A C 1
ATOM 778 O O . GLY A 1 100 ? 8.196 17.086 -6.255 1.00 86.69 100 GLY A O 1
ATOM 779 N N . GLU A 1 101 ? 8.042 19.301 -6.544 1.00 80.56 101 GLU A N 1
ATOM 780 C CA . GLU A 1 101 ? 8.662 19.632 -5.244 1.00 80.56 101 GLU A CA 1
ATOM 781 C C . GLU A 1 101 ? 7.703 19.566 -4.043 1.00 80.56 101 GLU A C 1
ATOM 783 O O . GLU A 1 101 ? 8.154 19.339 -2.920 1.00 80.56 101 GLU A O 1
ATOM 788 N N . GLN A 1 102 ? 6.397 19.782 -4.244 1.00 82.62 102 GLN A N 1
ATOM 789 C CA . GLN A 1 102 ? 5.432 19.936 -3.140 1.00 82.62 102 GLN A CA 1
ATOM 790 C C . GLN A 1 102 ? 4.077 19.257 -3.367 1.00 82.62 102 GLN A C 1
ATOM 792 O O . GLN A 1 102 ? 3.248 19.257 -2.457 1.00 82.62 102 GLN A O 1
ATOM 797 N N . GLU A 1 103 ? 3.835 18.670 -4.537 1.00 92.38 103 GLU A N 1
ATOM 798 C CA . GLU A 1 103 ? 2.555 18.041 -4.850 1.00 92.38 103 GLU A CA 1
ATOM 799 C C . GLU A 1 103 ? 2.646 16.520 -4.699 1.00 92.38 103 GLU A C 1
ATOM 801 O O . GLU A 1 103 ? 3.644 15.886 -5.052 1.00 92.38 103 GLU A O 1
ATOM 806 N N . VAL A 1 104 ? 1.605 15.930 -4.108 1.00 93.06 104 VAL A N 1
ATOM 807 C CA . VAL A 1 104 ? 1.497 14.485 -3.912 1.00 93.06 104 VAL A CA 1
ATOM 808 C C . VAL A 1 104 ? 0.118 14.037 -4.365 1.00 93.06 104 VAL A C 1
ATOM 810 O O . VAL A 1 104 ? -0.888 14.359 -3.737 1.00 93.06 104 VAL A O 1
ATOM 813 N N . SER A 1 105 ? 0.091 13.253 -5.435 1.00 93.56 105 SER A N 1
ATOM 814 C CA . SER A 1 105 ? -1.094 12.529 -5.874 1.00 93.56 105 SER A CA 1
ATOM 815 C C . SER A 1 105 ? -1.287 11.287 -5.008 1.00 93.56 105 SER A C 1
ATOM 817 O O . SER A 1 105 ? -0.325 10.583 -4.683 1.00 93.56 105 SER A O 1
ATOM 819 N N . VAL A 1 106 ? -2.530 11.026 -4.605 1.00 93.69 106 VAL A N 1
ATOM 820 C CA . VAL A 1 106 ? -2.882 9.963 -3.661 1.00 93.69 106 VAL A CA 1
ATOM 821 C C . VAL A 1 106 ? -3.971 9.084 -4.266 1.00 93.69 106 VAL A C 1
ATOM 823 O O . VAL A 1 106 ? -5.042 9.563 -4.632 1.00 93.69 106 VAL A O 1
ATOM 826 N N . ARG A 1 107 ? -3.714 7.775 -4.338 1.00 94.25 107 ARG A N 1
ATOM 827 C CA . ARG A 1 107 ? -4.672 6.759 -4.794 1.00 94.25 107 ARG A CA 1
ATOM 828 C C . ARG A 1 107 ? -4.922 5.740 -3.688 1.00 94.25 107 ARG A C 1
ATOM 830 O O . ARG A 1 107 ? -3.990 5.075 -3.247 1.00 94.25 107 ARG A O 1
ATOM 837 N N . LYS A 1 108 ? -6.181 5.566 -3.280 1.00 94.31 108 LYS A N 1
ATOM 838 C CA . LYS A 1 108 ? -6.599 4.500 -2.353 1.00 94.31 108 LYS A CA 1
ATOM 839 C C . LYS A 1 108 ? -6.547 3.139 -3.056 1.00 94.31 108 LYS A C 1
ATOM 841 O O . LYS A 1 108 ? -7.015 3.016 -4.188 1.00 94.31 108 LYS A O 1
ATOM 846 N N . LEU A 1 109 ? -5.965 2.135 -2.405 1.00 95.06 109 LEU A N 1
ATOM 847 C CA . LEU A 1 109 ? -6.050 0.740 -2.841 1.00 95.06 109 LEU A CA 1
ATOM 848 C C . LEU A 1 109 ? -7.345 0.133 -2.295 1.00 95.06 109 LEU A C 1
ATOM 850 O O . LEU A 1 109 ? -7.697 0.379 -1.142 1.00 95.06 109 LEU A O 1
ATOM 854 N N . PHE A 1 110 ? -8.026 -0.680 -3.104 1.00 94.06 110 PHE A N 1
ATOM 855 C CA . PHE A 1 110 ? -9.142 -1.494 -2.618 1.00 94.06 110 PHE A CA 1
ATOM 856 C C . PHE A 1 110 ? -8.653 -2.603 -1.681 1.00 94.06 110 PHE A C 1
ATOM 858 O O . PHE A 1 110 ? -7.510 -3.057 -1.782 1.00 94.06 110 PHE A O 1
ATOM 865 N N . ASP A 1 111 ? -9.531 -3.061 -0.789 1.00 93.12 111 ASP A N 1
ATOM 866 C CA . ASP A 1 111 ? -9.223 -4.068 0.232 1.00 93.12 111 ASP A CA 1
ATOM 867 C C . ASP A 1 111 ? -8.712 -5.395 -0.356 1.00 93.12 111 ASP A C 1
ATOM 869 O O . ASP A 1 111 ? -7.885 -6.067 0.270 1.00 93.12 111 ASP A O 1
ATOM 873 N N . ASP A 1 112 ? -9.161 -5.749 -1.562 1.00 94.88 112 ASP A N 1
ATOM 874 C CA . ASP A 1 112 ? -8.811 -6.957 -2.311 1.00 94.88 112 ASP A CA 1
ATOM 875 C C . ASP A 1 112 ? -7.604 -6.783 -3.253 1.00 94.88 112 ASP A C 1
ATOM 877 O O . ASP A 1 112 ? -7.030 -7.782 -3.700 1.00 94.88 112 ASP A O 1
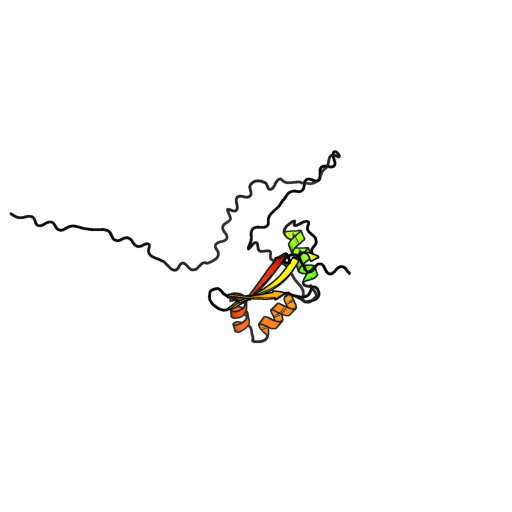ATOM 881 N N . GLU A 1 113 ? -7.153 -5.549 -3.513 1.00 96.00 113 GLU A N 1
ATOM 882 C CA . GLU A 1 113 ? -5.957 -5.308 -4.324 1.00 96.00 113 GLU A CA 1
ATOM 883 C C . GLU A 1 113 ? -4.706 -5.895 -3.657 1.00 96.00 113 GLU A C 1
ATOM 885 O O . GLU A 1 113 ? -4.543 -5.891 -2.437 1.00 96.00 113 GLU A O 1
ATOM 890 N N . SER A 1 114 ? -3.768 -6.374 -4.478 1.00 96.12 114 SER A N 1
ATOM 891 C CA . SER A 1 114 ? -2.470 -6.862 -4.010 1.00 96.12 114 SER A CA 1
ATOM 892 C C . SER A 1 114 ? -1.431 -5.738 -4.024 1.00 96.12 114 SER A C 1
ATOM 894 O O . SER A 1 114 ? -1.090 -5.252 -5.109 1.00 96.12 114 SER A O 1
ATOM 896 N N . PRO A 1 115 ? -0.837 -5.363 -2.873 1.00 94.56 115 PRO A N 1
ATOM 897 C CA . PRO A 1 115 ? 0.236 -4.372 -2.840 1.00 94.56 115 PRO A CA 1
ATOM 898 C C . PRO A 1 115 ? 1.460 -4.829 -3.639 1.00 94.56 115 PRO A C 1
ATOM 900 O O . PRO A 1 115 ? 2.064 -4.034 -4.352 1.00 94.56 115 PRO A O 1
ATOM 903 N N . LEU A 1 116 ? 1.793 -6.126 -3.597 1.00 94.81 116 LEU A N 1
ATOM 904 C CA . LEU A 1 116 ? 2.884 -6.669 -4.409 1.00 94.81 116 LEU A CA 1
ATOM 905 C C . LEU A 1 116 ? 2.525 -6.672 -5.904 1.00 94.81 116 LEU A C 1
ATOM 907 O O . LEU A 1 116 ? 3.382 -6.397 -6.737 1.00 94.81 116 LEU A O 1
ATOM 911 N N . GLY A 1 117 ? 1.258 -6.924 -6.243 1.00 94.88 117 GLY A N 1
ATOM 912 C CA . GLY A 1 117 ? 0.751 -6.772 -7.609 1.00 94.88 117 GLY A CA 1
ATOM 913 C C . GLY A 1 117 ? 0.883 -5.338 -8.130 1.00 94.88 117 GLY A C 1
ATOM 914 O O . GLY A 1 117 ? 1.303 -5.132 -9.265 1.00 94.88 117 GLY A O 1
ATOM 915 N N . LEU A 1 118 ? 0.601 -4.332 -7.295 1.00 94.19 118 LEU A N 1
ATOM 916 C CA . LEU A 1 118 ? 0.850 -2.928 -7.631 1.00 94.19 118 LEU A CA 1
ATOM 917 C C . LEU A 1 118 ? 2.344 -2.641 -7.850 1.00 94.19 118 LEU A C 1
ATOM 919 O O . LEU A 1 118 ? 2.688 -1.996 -8.836 1.00 94.19 118 LEU A O 1
ATOM 923 N N . LEU A 1 119 ? 3.229 -3.171 -7.002 1.00 93.12 119 LEU A N 1
ATOM 924 C CA . LEU A 1 119 ? 4.679 -3.035 -7.195 1.00 93.12 119 LEU A CA 1
ATOM 925 C C . LEU A 1 119 ? 5.151 -3.648 -8.525 1.00 93.12 119 LEU A C 1
ATOM 927 O O . LEU A 1 119 ? 5.991 -3.060 -9.205 1.00 93.12 119 LEU A O 1
ATOM 931 N N . PHE A 1 120 ? 4.599 -4.797 -8.931 1.00 93.31 120 PHE A N 1
ATOM 932 C CA . PHE A 1 120 ? 4.905 -5.379 -10.241 1.00 93.31 120 PHE A CA 1
ATOM 933 C C . PHE A 1 120 ? 4.458 -4.481 -11.396 1.00 93.31 120 PHE A C 1
ATOM 935 O O . PHE A 1 120 ? 5.217 -4.336 -12.352 1.00 93.31 120 PHE A O 1
ATOM 942 N N . ARG A 1 121 ? 3.302 -3.810 -11.283 1.00 92.69 121 ARG A N 1
ATOM 943 C CA . ARG A 1 121 ? 2.866 -2.811 -12.278 1.00 92.69 121 ARG A CA 1
ATOM 944 C C . ARG A 1 121 ? 3.875 -1.670 -12.421 1.00 92.69 121 ARG A C 1
ATOM 946 O O . ARG A 1 121 ? 4.169 -1.240 -13.528 1.00 92.69 121 ARG A O 1
ATOM 953 N N . TRP A 1 122 ? 4.493 -1.224 -11.324 1.00 92.81 122 TRP A N 1
ATOM 954 C CA . TRP A 1 122 ? 5.570 -0.223 -11.391 1.00 92.81 122 TRP A CA 1
ATOM 955 C C . TRP A 1 122 ? 6.825 -0.731 -12.119 1.00 92.81 122 TRP A C 1
ATOM 957 O O . TRP A 1 122 ? 7.641 0.070 -12.562 1.00 92.81 122 TRP A O 1
ATOM 967 N N . THR A 1 123 ? 6.990 -2.047 -12.257 1.00 91.19 123 THR A N 1
ATOM 968 C CA . THR A 1 123 ? 8.132 -2.672 -12.944 1.00 91.19 123 THR A CA 1
ATOM 969 C C . THR A 1 123 ? 7.854 -2.967 -14.423 1.00 91.19 123 THR A C 1
ATOM 971 O O . THR A 1 123 ? 8.756 -3.413 -15.127 1.00 91.19 123 THR A O 1
ATOM 974 N N . GLU A 1 124 ? 6.650 -2.696 -14.942 1.00 90.44 124 GLU A N 1
ATOM 975 C CA . GLU A 1 124 ? 6.282 -3.009 -16.339 1.00 90.44 124 GLU A CA 1
ATOM 976 C C . GLU A 1 124 ? 7.212 -2.364 -17.374 1.00 90.44 124 GLU A C 1
ATOM 978 O O . GLU A 1 124 ? 7.467 -2.945 -18.427 1.00 90.44 124 GLU A O 1
ATOM 983 N N . ASN A 1 125 ? 7.792 -1.209 -17.047 1.00 89.88 125 ASN A N 1
ATOM 984 C CA . ASN A 1 125 ? 8.722 -0.501 -17.923 1.00 89.88 125 ASN A CA 1
ATOM 985 C C . ASN A 1 125 ? 10.207 -0.828 -17.655 1.00 89.88 125 ASN A C 1
ATOM 987 O O . ASN A 1 125 ? 11.105 -0.132 -18.127 1.00 89.88 125 ASN A O 1
ATOM 991 N N . GLY A 1 126 ? 10.479 -1.888 -16.892 1.00 90.69 126 GLY A N 1
ATOM 992 C CA . GLY A 1 126 ? 11.824 -2.366 -16.592 1.00 90.69 126 GLY A CA 1
ATOM 993 C C . GLY A 1 126 ? 12.425 -1.835 -15.280 1.00 90.69 126 GLY A C 1
ATOM 994 O O .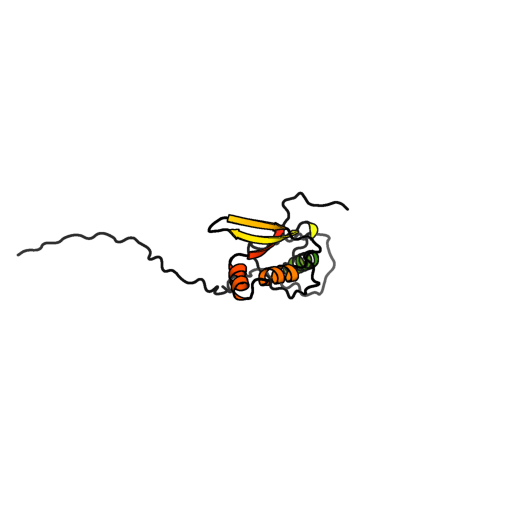 GLY A 1 126 ? 11.847 -0.985 -14.597 1.00 90.69 126 GLY A O 1
ATOM 995 N N . PRO A 1 127 ? 13.606 -2.358 -14.901 1.00 89.06 127 PRO A N 1
ATOM 996 C CA . PRO A 1 127 ? 14.202 -2.138 -13.582 1.00 89.06 127 PRO A CA 1
ATOM 997 C C . PRO A 1 127 ? 14.704 -0.703 -13.363 1.00 89.06 127 PRO A C 1
ATOM 999 O O . PRO A 1 127 ? 14.627 -0.195 -12.245 1.00 89.06 127 PRO A O 1
ATOM 1002 N N . ASP A 1 128 ? 15.183 -0.025 -14.408 1.00 89.38 128 ASP A N 1
ATOM 1003 C CA . ASP A 1 128 ? 15.687 1.349 -14.290 1.00 89.38 128 ASP A CA 1
ATOM 1004 C C . ASP A 1 128 ? 14.558 2.326 -13.961 1.00 89.38 128 ASP A C 1
ATOM 1006 O O . ASP A 1 128 ? 14.673 3.140 -13.041 1.00 89.38 128 ASP A O 1
ATOM 1010 N N . GLN A 1 129 ? 13.427 2.196 -14.659 1.00 90.00 129 GLN A N 1
ATOM 1011 C CA . GLN A 1 129 ? 12.250 3.008 -14.381 1.00 90.00 129 GLN A CA 1
ATOM 1012 C C . GLN A 1 129 ? 11.610 2.630 -13.045 1.00 90.00 129 GLN A C 1
ATOM 1014 O O . GLN A 1 129 ? 11.153 3.514 -12.329 1.00 90.00 129 GLN A O 1
ATOM 1019 N N . PHE A 1 130 ? 11.641 1.353 -12.655 1.00 92.12 130 PHE A N 1
ATOM 1020 C CA . PHE A 1 130 ? 11.202 0.936 -11.325 1.00 92.12 130 PHE A CA 1
ATOM 1021 C C . PHE A 1 130 ? 11.984 1.645 -10.211 1.00 92.12 130 PHE A C 1
ATOM 1023 O O . PHE A 1 130 ? 11.377 2.203 -9.300 1.00 92.12 130 PHE A O 1
ATOM 1030 N N . ASN A 1 131 ? 13.317 1.703 -10.303 1.00 91.81 131 ASN A N 1
ATOM 1031 C CA . ASN A 1 131 ? 14.143 2.405 -9.316 1.00 91.81 131 ASN A CA 1
ATOM 1032 C C . ASN A 1 131 ? 13.829 3.908 -9.256 1.00 91.81 131 ASN A C 1
ATOM 1034 O O . ASN A 1 131 ? 13.776 4.482 -8.168 1.00 91.81 131 ASN A O 1
ATOM 1038 N N . GLN A 1 132 ? 13.574 4.540 -10.407 1.00 91.31 132 GLN A N 1
ATOM 1039 C CA . GLN A 1 132 ? 13.123 5.935 -10.458 1.00 91.31 132 GLN A CA 1
ATOM 1040 C C . GLN A 1 132 ? 11.747 6.103 -9.801 1.00 91.31 132 GLN A C 1
ATOM 1042 O O . GLN A 1 132 ? 11.556 7.011 -8.992 1.00 91.31 132 GLN A O 1
ATOM 1047 N N . LEU A 1 133 ? 10.807 5.196 -10.088 1.00 93.38 133 LEU A N 1
ATOM 1048 C CA . LEU A 1 133 ? 9.472 5.195 -9.497 1.00 93.38 133 LEU A CA 1
ATOM 1049 C C . LEU A 1 133 ? 9.522 4.997 -7.984 1.00 93.38 133 LEU A C 1
ATOM 1051 O O . LEU A 1 133 ? 8.806 5.701 -7.292 1.00 93.38 133 LEU A O 1
ATOM 1055 N N . LEU A 1 134 ? 10.394 4.143 -7.441 1.00 91.69 134 LEU A N 1
ATOM 1056 C CA . LEU A 1 134 ? 10.571 4.002 -5.986 1.00 91.69 134 LEU A CA 1
ATOM 1057 C C . LEU A 1 134 ? 11.061 5.291 -5.300 1.00 91.69 134 LEU A C 1
ATOM 1059 O O . LEU A 1 134 ? 10.863 5.461 -4.095 1.00 91.69 134 LEU A O 1
ATOM 1063 N N . GLY A 1 135 ? 11.689 6.205 -6.047 1.00 90.75 135 GLY A N 1
ATOM 1064 C CA . GLY A 1 135 ? 12.072 7.527 -5.551 1.00 90.75 135 GLY A CA 1
ATOM 1065 C C . GLY A 1 135 ? 10.884 8.474 -5.356 1.00 90.75 135 GLY A C 1
ATOM 1066 O O . GLY A 1 135 ? 10.931 9.332 -4.475 1.00 90.75 135 GLY A O 1
ATOM 1067 N N . VAL A 1 136 ? 9.814 8.299 -6.139 1.00 93.56 136 VAL A N 1
ATOM 1068 C CA . VAL A 1 136 ? 8.648 9.201 -6.166 1.00 93.56 136 VAL A CA 1
ATOM 1069 C C . VAL A 1 136 ? 7.347 8.546 -5.704 1.00 93.56 136 VAL A C 1
ATOM 1071 O O . VAL A 1 136 ? 6.419 9.253 -5.329 1.00 93.56 136 VAL A O 1
ATOM 1074 N N . LYS A 1 137 ? 7.262 7.214 -5.690 1.00 94.31 137 LYS A N 1
ATOM 1075 C CA . LYS A 1 137 ? 6.080 6.449 -5.293 1.00 94.31 137 LYS A CA 1
ATOM 1076 C C . LYS A 1 137 ? 6.294 5.715 -3.981 1.00 94.31 137 LYS A C 1
ATOM 1078 O O . LYS A 1 137 ? 7.337 5.101 -3.764 1.00 94.31 137 LYS A O 1
ATOM 1083 N N . ARG A 1 138 ? 5.283 5.733 -3.109 1.00 92.69 138 ARG A N 1
ATOM 1084 C CA . ARG A 1 138 ? 5.291 4.984 -1.843 1.00 92.69 138 ARG A CA 1
ATOM 1085 C C . ARG A 1 138 ? 3.928 4.400 -1.515 1.00 92.69 138 ARG A C 1
ATOM 1087 O O . ARG A 1 138 ? 2.902 4.978 -1.853 1.00 92.69 138 ARG A O 1
ATOM 1094 N N . LEU A 1 139 ? 3.943 3.284 -0.791 1.00 94.00 139 LEU A N 1
ATOM 1095 C CA . LEU A 1 139 ? 2.768 2.760 -0.105 1.00 94.00 139 LEU A CA 1
ATOM 1096 C C . LEU A 1 139 ? 2.690 3.354 1.302 1.00 94.00 139 LEU A C 1
ATOM 1098 O O . LEU A 1 139 ? 3.661 3.274 2.056 1.00 94.00 139 LEU A O 1
ATOM 1102 N N . VAL A 1 140 ? 1.547 3.935 1.650 1.00 93.62 140 VAL A N 1
ATOM 1103 C CA . VAL A 1 140 ? 1.324 4.644 2.914 1.00 93.62 140 VAL A CA 1
ATOM 1104 C C . VAL A 1 140 ? 0.073 4.095 3.588 1.00 93.62 140 VAL A C 1
ATOM 1106 O O . VAL A 1 140 ? -0.990 4.046 2.980 1.00 93.62 140 VAL A O 1
ATOM 1109 N N . LEU A 1 141 ? 0.200 3.663 4.845 1.00 93.69 141 LEU A N 1
ATOM 1110 C CA . LEU A 1 141 ? -0.948 3.350 5.696 1.00 93.69 141 LEU A CA 1
ATOM 1111 C C . LEU A 1 141 ? -1.447 4.652 6.324 1.00 93.69 141 LEU A C 1
ATOM 1113 O O . LEU A 1 141 ? -0.669 5.340 6.987 1.00 93.69 141 LEU A O 1
ATOM 1117 N N . GLN A 1 142 ? -2.724 4.967 6.146 1.00 91.50 142 GLN A N 1
ATOM 1118 C CA . GLN A 1 142 ? -3.332 6.169 6.707 1.00 91.50 142 GLN A CA 1
ATOM 1119 C C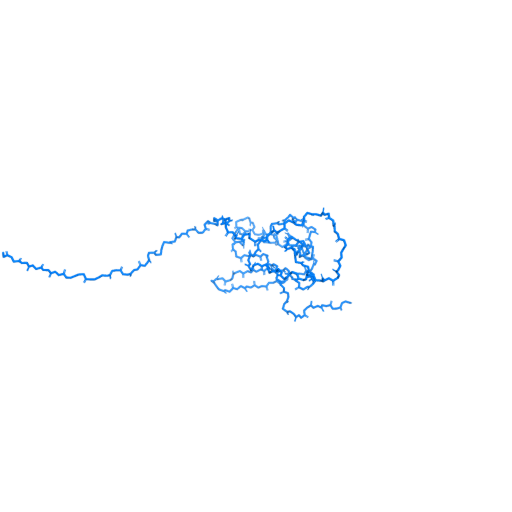 . GLN A 1 142 ? -4.746 5.865 7.207 1.00 91.50 142 GLN A C 1
ATOM 1121 O O . GLN A 1 142 ? -5.419 4.973 6.692 1.00 91.50 142 GLN A O 1
ATOM 1126 N N . GLU A 1 143 ? -5.178 6.586 8.239 1.00 89.31 143 GLU A N 1
ATOM 1127 C CA . GLU A 1 143 ? -6.569 6.579 8.686 1.00 89.31 143 GLU A CA 1
ATOM 1128 C C . GLU A 1 143 ? -7.452 7.273 7.635 1.00 89.31 143 GLU A C 1
ATOM 1130 O O . GLU A 1 143 ? -7.096 8.332 7.114 1.00 89.31 143 GLU A O 1
ATOM 1135 N N . ASN A 1 144 ? -8.591 6.674 7.302 1.00 85.19 144 ASN A N 1
ATOM 1136 C CA . ASN A 1 144 ? -9.605 7.283 6.455 1.00 85.19 144 ASN A CA 1
ATOM 1137 C C . ASN A 1 144 ? -10.113 8.558 7.150 1.00 85.19 144 ASN A C 1
ATOM 1139 O O . ASN A 1 144 ? -10.402 8.537 8.348 1.00 85.19 144 ASN A O 1
ATOM 1143 N N . GLU A 1 145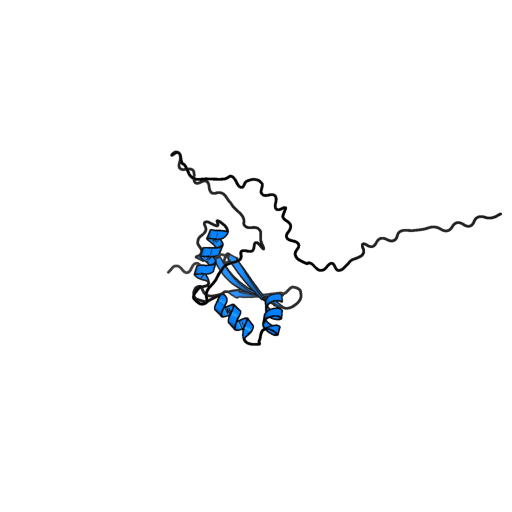 ? -10.266 9.662 6.414 1.00 71.88 145 GLU A N 1
ATOM 1144 C CA . GLU A 1 145 ? -10.883 10.886 6.937 1.00 71.88 145 GLU A CA 1
ATOM 1145 C C . GLU A 1 145 ? -12.386 10.640 7.146 1.00 71.88 145 GLU A C 1
ATOM 1147 O O . GLU A 1 145 ? -13.197 10.926 6.280 1.00 71.88 145 GLU A O 1
ATOM 1152 N N . THR A 1 146 ? -12.728 9.995 8.268 1.00 53.50 146 THR A N 1
ATOM 1153 C CA . THR A 1 146 ? -14.070 9.751 8.833 1.00 53.50 146 THR A CA 1
ATOM 1154 C C . THR A 1 146 ? -15.227 9.885 7.824 1.00 53.50 146 THR A C 1
ATOM 1156 O O . THR A 1 146 ? -15.857 10.935 7.731 1.00 53.50 146 THR A O 1
ATOM 1159 N N . GLY A 1 147 ? -15.530 8.815 7.081 1.00 51.84 147 GLY A N 1
ATOM 1160 C CA . GLY A 1 147 ? -16.637 8.813 6.111 1.00 51.84 147 GLY A CA 1
ATOM 1161 C C . GLY A 1 147 ? -16.900 7.474 5.414 1.00 51.84 147 GLY A C 1
ATOM 1162 O O . GLY A 1 147 ? -18.051 7.160 5.136 1.00 51.84 147 GLY A O 1
ATOM 1163 N N . ASP A 1 148 ? -15.873 6.641 5.232 1.00 50.22 148 ASP A N 1
ATOM 1164 C CA . ASP A 1 148 ? -15.971 5.363 4.503 1.00 50.22 148 ASP A CA 1
ATOM 1165 C C . ASP A 1 148 ? -16.129 4.149 5.439 1.00 50.22 148 ASP A C 1
ATOM 1167 O O . ASP A 1 148 ? -15.389 3.172 5.335 1.00 50.22 148 ASP A O 1
ATOM 1171 N N . ILE A 1 149 ? -17.048 4.195 6.406 1.00 54.09 149 ILE A N 1
ATOM 1172 C CA . ILE A 1 149 ? -17.463 2.959 7.088 1.00 54.09 149 ILE A CA 1
ATOM 1173 C C . ILE A 1 149 ? -18.682 2.453 6.319 1.00 54.09 149 ILE A C 1
ATOM 1175 O O . ILE A 1 149 ? -19.814 2.782 6.673 1.00 54.09 149 ILE A O 1
ATOM 1179 N N . GLU A 1 150 ? -18.465 1.720 5.224 1.00 57.88 150 GLU A N 1
ATOM 1180 C CA . GLU A 1 150 ? -19.567 1.011 4.572 1.00 57.88 150 GLU A CA 1
ATOM 1181 C C . GLU A 1 150 ? -20.103 -0.030 5.563 1.00 57.88 150 GLU A C 1
ATOM 1183 O O . GLU A 1 150 ? -19.479 -1.051 5.857 1.00 57.88 150 GLU A O 1
ATOM 1188 N N . VAL A 1 151 ? -21.248 0.294 6.162 1.00 48.56 151 VAL A N 1
ATOM 1189 C CA . VAL A 1 151 ? -22.043 -0.637 6.955 1.00 48.56 151 VAL A CA 1
ATOM 1190 C C . VAL A 1 151 ? -22.621 -1.673 5.996 1.00 48.56 151 VAL A C 1
ATOM 1192 O O . VAL A 1 151 ? -23.539 -1.378 5.235 1.00 48.56 151 VAL A O 1
ATOM 1195 N N . ASN A 1 152 ? -22.025 -2.862 5.995 1.00 36.84 152 ASN A N 1
ATOM 1196 C CA . ASN A 1 152 ? -22.529 -4.020 5.259 1.00 36.84 152 ASN A CA 1
ATOM 1197 C C . ASN A 1 152 ? -23.718 -4.659 5.989 1.00 36.84 152 ASN A C 1
ATOM 1199 O O . ASN A 1 152 ? -23.645 -4.761 7.238 1.00 36.84 152 ASN A O 1
#

Sequence (152 aa):
MENAKFSAPVENGPKSAVTSNVATFSTDCDISVWSEFNGKGIQANNQTKSSVFWVPRGSTKVLHVRLSTTAQKVISTLLDRFQIEDNPQKFALYEHTIEGEQEVSVRKLFDDESPLGLLFRWTENGPDQFNQLLGVKRLVLQENETGDIEVN

Secondary structure (DSSP, 8-state):
--------------------------------------S-------------PPPPTT--------TT--HHHHHHHHHHHTT--S-GGGEEEEEEEEETTTEEEEEEPPTTS-HHHHHHHHTTT-HHHHHHHHHHEEEEEEE--S------